Protein AF-A0A093YZ28-F1 (afdb_monomer_lite)

pLDDT: mean 95.49, std 4.13, range [79.31, 98.75]

Secondary structure (DSSP, 8-state):
--S-HHHHTTT-SEEEEE--TGGGT--HHHHHHHHHHHHHHHHHHHHHHHT-SSSS-EEEEEEE---SSS--BTTB---HHHHHHHIIIIIHHHHHTT--EEES-SB--TTPPPEE-TTS-EE--TT--SB-TTS-BSS----

Radius of gyration: 15.88 Å; chains: 1; bounding box: 38×33×41 Å

Sequence (143 aa):
DGTADALITGGVDILLTNGFSYWQGQTDSNATASFFDDIMQAFGHIQQVSGKVEGGIELWVGETGWPTDGSKYQAAVPSLEGAKNYWKKAICGITAWGVNVFYFEAFDEPWKPKSEGQDGSIADETHWGSFNADRTPKFAMEC

Structure (mmCIF, N/CA/C/O backbone):
data_AF-A0A093YZ28-F1
#
_entry.id   AF-A0A093YZ28-F1
#
loop_
_atom_site.group_PDB
_atom_site.id
_atom_site.type_symbol
_atom_site.label_atom_id
_atom_site.label_alt_id
_atom_site.label_comp_id
_atom_site.label_asym_id
_atom_site.label_entity_id
_atom_site.label_seq_id
_atom_site.pdbx_PDB_ins_code
_atom_site.Cartn_x
_atom_site.Cartn_y
_atom_site.Cartn_z
_atom_site.occupancy
_atom_site.B_iso_or_equiv
_atom_site.auth_seq_id
_atom_site.auth_comp_id
_atom_site.auth_asym_id
_atom_site.auth_atom_id
_atom_site.pdbx_PDB_model_num
ATOM 1 N N . ASP A 1 1 ? -14.974 15.293 3.259 1.00 81.94 1 ASP A N 1
ATOM 2 C CA . ASP A 1 1 ? -13.845 15.918 3.987 1.00 81.94 1 ASP A CA 1
ATOM 3 C C . ASP A 1 1 ? -12.649 14.975 4.126 1.00 81.94 1 ASP A C 1
ATOM 5 O O . ASP A 1 1 ? -11.560 15.465 4.371 1.00 81.94 1 ASP A O 1
ATOM 9 N N . GLY A 1 2 ? -12.822 13.665 3.907 1.00 83.12 2 GLY A N 1
ATOM 10 C CA . GLY A 1 2 ? -11.730 12.685 3.924 1.00 83.12 2 GLY A CA 1
ATOM 11 C C . GLY A 1 2 ? -11.522 12.022 5.286 1.00 83.12 2 GLY A C 1
ATOM 12 O O . GLY A 1 2 ? -10.654 11.169 5.402 1.00 83.12 2 GLY A O 1
ATOM 13 N N . THR A 1 3 ? -12.329 12.367 6.295 1.00 90.75 3 THR A N 1
ATOM 14 C CA . THR A 1 3 ? -12.197 11.849 7.670 1.00 90.75 3 THR A CA 1
ATOM 15 C C . THR A 1 3 ? -12.883 10.497 7.878 1.00 90.75 3 THR A C 1
ATOM 17 O O . THR A 1 3 ? -12.579 9.788 8.829 1.00 90.75 3 THR A O 1
ATOM 20 N N . ALA A 1 4 ? -13.810 10.134 6.984 1.00 94.44 4 ALA A N 1
ATOM 21 C CA . ALA A 1 4 ? -14.666 8.948 7.075 1.00 94.44 4 ALA A CA 1
ATOM 22 C C . ALA A 1 4 ? -15.620 8.907 8.294 1.00 94.44 4 ALA A C 1
ATOM 24 O O . ALA A 1 4 ? -16.278 7.890 8.510 1.00 94.44 4 ALA A O 1
ATOM 25 N N . ASP A 1 5 ? -15.797 10.011 9.032 1.00 96.12 5 ASP A N 1
ATOM 26 C CA . ASP A 1 5 ? -16.609 10.071 10.266 1.00 96.12 5 ASP A CA 1
ATOM 27 C C . ASP A 1 5 ? -18.054 9.597 10.075 1.00 96.12 5 ASP A C 1
ATOM 29 O O . ASP A 1 5 ? -18.619 8.900 10.923 1.00 96.12 5 ASP A O 1
ATOM 33 N N . ALA A 1 6 ? -18.655 9.934 8.933 1.00 94.94 6 ALA A N 1
ATOM 34 C CA . ALA A 1 6 ? -20.008 9.502 8.595 1.00 94.94 6 ALA A CA 1
ATOM 35 C C . ALA A 1 6 ? -20.121 7.974 8.437 1.00 94.94 6 ALA A C 1
ATOM 37 O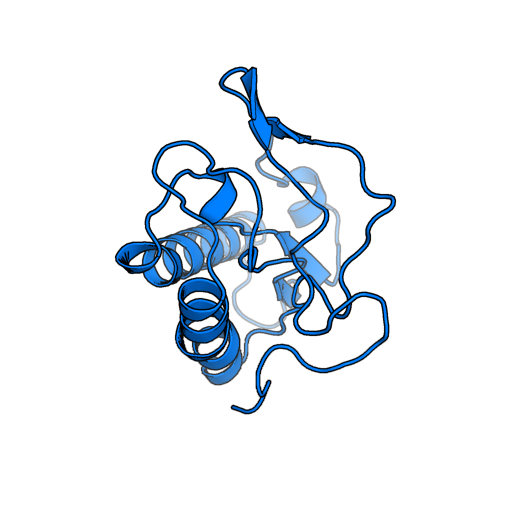 O . ALA A 1 6 ? -21.164 7.406 8.750 1.00 94.94 6 ALA A O 1
ATOM 38 N N . LEU A 1 7 ? -19.058 7.299 7.982 1.00 93.81 7 LEU A N 1
ATOM 39 C CA . LEU A 1 7 ? -19.014 5.837 7.893 1.00 93.81 7 LEU A CA 1
ATOM 40 C C . LEU A 1 7 ? -18.774 5.221 9.273 1.00 93.81 7 LEU A C 1
ATOM 42 O O . LEU A 1 7 ? -19.473 4.285 9.652 1.00 93.81 7 LEU A O 1
ATOM 46 N N . ILE A 1 8 ? -17.848 5.793 10.051 1.00 95.12 8 ILE A N 1
ATOM 47 C CA . ILE A 1 8 ? -17.511 5.335 11.408 1.00 95.12 8 ILE A CA 1
ATOM 48 C C . ILE A 1 8 ? -18.749 5.365 12.319 1.00 95.12 8 ILE A C 1
ATOM 50 O O . ILE A 1 8 ? -19.020 4.418 13.053 1.00 95.12 8 ILE A O 1
ATOM 54 N N . THR A 1 9 ? -19.544 6.432 12.241 1.00 94.19 9 THR A N 1
ATOM 55 C CA . THR A 1 9 ? -20.787 6.583 13.021 1.00 94.19 9 THR A CA 1
ATOM 56 C C . THR A 1 9 ? -22.000 5.903 12.378 1.00 94.19 9 THR A C 1
ATOM 58 O O . THR A 1 9 ? -23.044 5.771 13.017 1.00 94.19 9 THR A O 1
ATOM 61 N N . GLY A 1 10 ? -21.864 5.437 11.133 1.00 93.06 10 GLY A N 1
ATOM 62 C CA . GLY A 1 10 ? -22.929 4.833 10.332 1.00 93.06 10 GLY A CA 1
ATOM 63 C C . GLY A 1 10 ? -23.208 3.356 10.623 1.00 93.06 10 GLY A C 1
ATOM 64 O O . GLY A 1 10 ? -24.138 2.803 10.041 1.00 93.06 10 GLY A O 1
ATOM 65 N N . GLY A 1 11 ? -22.442 2.720 11.518 1.00 89.06 11 GLY A N 1
ATOM 66 C CA . GLY A 1 11 ? -22.668 1.330 11.937 1.00 89.06 11 GLY A CA 1
ATOM 67 C C . GLY A 1 11 ? -22.051 0.275 11.016 1.00 89.06 11 GLY A C 1
ATOM 68 O O . GLY A 1 11 ? -22.635 -0.790 10.848 1.00 89.06 11 GLY A O 1
ATOM 69 N N . VAL A 1 12 ? -20.902 0.571 10.404 1.00 94.50 12 VAL A N 1
ATOM 70 C CA . VAL A 1 12 ? -20.117 -0.414 9.642 1.00 94.50 12 VAL A CA 1
ATOM 71 C C . VAL A 1 12 ? -19.438 -1.428 10.569 1.00 94.50 12 VAL A C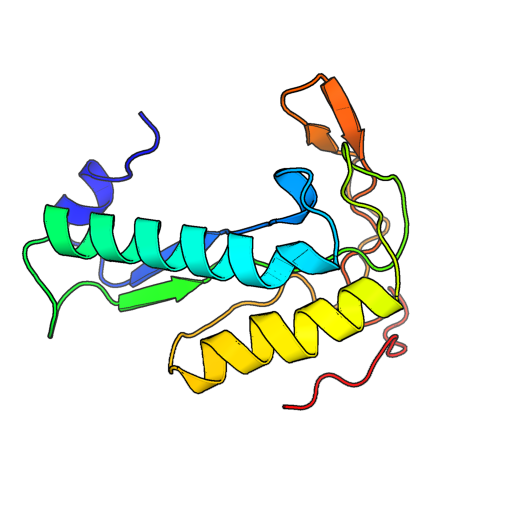 1
ATOM 73 O O . VAL A 1 12 ? -19.031 -1.078 11.674 1.00 94.50 12 VAL A O 1
ATOM 76 N N . ASP A 1 13 ? -19.281 -2.668 10.103 1.00 94.19 13 ASP A N 1
ATOM 77 C CA . ASP A 1 13 ? -18.602 -3.729 10.864 1.00 94.19 13 ASP A CA 1
ATOM 78 C C . ASP A 1 13 ? -17.083 -3.737 10.638 1.00 94.19 13 ASP A C 1
ATOM 80 O O . ASP A 1 13 ? -16.316 -3.999 11.562 1.00 94.19 13 ASP A O 1
ATOM 84 N N . ILE A 1 14 ? -16.645 -3.418 9.414 1.00 95.38 14 ILE A N 1
ATOM 85 C CA . ILE A 1 14 ? -15.238 -3.424 8.994 1.00 95.38 14 ILE A CA 1
ATOM 86 C C . ILE A 1 14 ? -14.928 -2.114 8.267 1.00 95.38 14 ILE A C 1
ATOM 88 O O . ILE A 1 14 ? -15.694 -1.679 7.403 1.00 95.38 14 ILE A O 1
ATOM 92 N N . LEU A 1 15 ? -13.781 -1.512 8.580 1.00 95.88 15 LEU A N 1
ATOM 93 C CA . LEU A 1 15 ? -13.193 -0.410 7.823 1.00 95.88 15 LEU A CA 1
ATOM 94 C C . LEU A 1 15 ? -11.844 -0.830 7.243 1.00 95.88 15 LEU A C 1
ATOM 96 O O . LEU A 1 15 ? -10.961 -1.313 7.952 1.00 95.88 15 LEU A O 1
ATOM 100 N N . LEU A 1 16 ? -11.708 -0.613 5.936 1.00 96.94 16 LEU A N 1
ATOM 101 C CA . LEU A 1 16 ? -10.501 -0.890 5.169 1.00 96.94 16 LEU A CA 1
ATOM 102 C C . LEU A 1 16 ? -9.778 0.427 4.890 1.00 96.94 16 LEU A C 1
ATOM 104 O O . LEU A 1 16 ? -10.348 1.323 4.265 1.00 96.94 16 LEU A O 1
ATOM 108 N N . THR A 1 17 ? -8.537 0.552 5.353 1.00 96.50 17 THR A N 1
ATOM 109 C CA . THR A 1 17 ? -7.709 1.741 5.121 1.00 96.50 17 THR A CA 1
ATOM 110 C C . THR A 1 17 ? -6.614 1.436 4.107 1.00 96.50 17 THR A C 1
ATOM 112 O O . THR A 1 17 ? -5.835 0.498 4.273 1.00 96.50 17 THR A O 1
ATOM 115 N N . ASN A 1 18 ? -6.545 2.225 3.038 1.00 97.62 18 ASN A N 1
ATOM 116 C CA . ASN A 1 18 ? -5.494 2.080 2.034 1.00 97.62 18 ASN A CA 1
ATOM 117 C C . ASN A 1 18 ? -4.327 2.998 2.407 1.00 97.62 18 ASN A C 1
ATOM 119 O O . ASN A 1 18 ? -4.535 4.170 2.721 1.00 97.62 18 ASN A O 1
ATOM 123 N N . GLY A 1 19 ? -3.104 2.472 2.371 1.00 97.12 19 GLY A N 1
ATOM 124 C CA . GLY A 1 19 ? -1.899 3.194 2.775 1.00 97.12 19 GLY A CA 1
ATOM 125 C C . GLY A 1 19 ? -0.740 2.911 1.831 1.00 97.12 19 GLY A C 1
ATOM 126 O O . GLY A 1 19 ? -0.207 1.804 1.812 1.00 97.12 19 GLY A O 1
ATOM 127 N N . PHE A 1 20 ? -0.319 3.918 1.066 1.00 97.56 20 PHE A N 1
ATOM 128 C CA . PHE A 1 20 ? 0.733 3.783 0.057 1.00 97.56 20 PHE A CA 1
ATOM 129 C C . PHE A 1 20 ? 1.819 4.842 0.228 1.00 97.56 20 PHE A C 1
ATOM 131 O O . PHE A 1 20 ? 1.706 5.958 -0.279 1.00 97.56 20 PHE A O 1
ATOM 138 N N . SER A 1 21 ? 2.926 4.469 0.867 1.00 98.25 21 SER A N 1
ATOM 139 C CA . SER A 1 21 ? 4.069 5.373 1.048 1.00 98.25 21 SER A CA 1
ATOM 140 C C . SER A 1 21 ? 4.709 5.806 -0.277 1.00 98.25 21 SER A C 1
ATOM 142 O O . SER A 1 21 ? 5.251 6.907 -0.361 1.00 98.25 21 SER A O 1
ATOM 144 N N . TYR A 1 22 ? 4.596 4.988 -1.334 1.00 97.44 22 TYR A N 1
ATOM 145 C CA . TYR A 1 22 ? 5.018 5.360 -2.689 1.00 97.44 22 TYR A CA 1
ATOM 146 C C . TYR A 1 22 ? 4.296 6.627 -3.177 1.00 97.44 22 TYR A C 1
ATOM 148 O O . TYR A 1 22 ? 4.948 7.584 -3.586 1.00 97.44 22 TYR A O 1
ATOM 156 N N . TRP A 1 23 ? 2.966 6.686 -3.035 1.00 96.00 23 TRP A N 1
ATOM 157 C CA . TRP A 1 23 ? 2.146 7.838 -3.442 1.00 96.00 23 TRP A CA 1
ATOM 158 C C . TRP A 1 23 ? 2.271 9.054 -2.520 1.00 96.00 23 TRP A C 1
ATOM 160 O O . TRP A 1 23 ? 1.749 10.125 -2.818 1.00 96.00 23 TRP A O 1
ATOM 170 N N . GLN A 1 24 ? 3.006 8.910 -1.421 1.00 95.88 24 GLN A N 1
ATOM 171 C CA . GLN A 1 24 ? 3.406 10.008 -0.545 1.00 95.88 24 GLN A CA 1
ATOM 172 C C . GLN A 1 24 ? 4.851 10.457 -0.796 1.00 95.88 24 GLN A C 1
ATOM 174 O O . GLN A 1 24 ? 5.406 11.226 -0.014 1.00 95.88 24 GLN A O 1
ATOM 179 N N . GLY A 1 25 ? 5.489 9.946 -1.856 1.00 96.31 25 GLY A N 1
ATOM 180 C CA . GLY A 1 25 ? 6.843 10.330 -2.241 1.00 96.31 25 GLY A CA 1
ATOM 181 C C . GLY A 1 25 ? 7.925 9.864 -1.269 1.00 96.31 25 GLY A C 1
ATOM 182 O O . GLY A 1 25 ? 9.032 10.399 -1.303 1.00 96.31 25 GLY A O 1
ATOM 183 N N . GLN A 1 26 ? 7.629 8.894 -0.401 1.00 98.19 26 GLN A N 1
ATOM 184 C CA . GLN A 1 26 ? 8.582 8.402 0.589 1.00 98.19 26 GLN A CA 1
ATOM 185 C C . GLN A 1 26 ? 9.691 7.596 -0.075 1.00 98.19 26 GLN A C 1
ATOM 187 O O . GLN A 1 26 ? 9.467 6.916 -1.068 1.00 98.19 26 GLN A O 1
ATOM 192 N N . THR A 1 27 ? 10.898 7.629 0.481 1.00 98.19 27 THR A N 1
ATOM 193 C CA . THR A 1 27 ? 11.976 6.734 0.041 1.00 98.19 27 THR A CA 1
ATOM 194 C C . THR A 1 27 ? 11.731 5.314 0.555 1.00 98.19 27 THR A C 1
ATOM 196 O O . THR A 1 27 ? 11.080 5.141 1.585 1.00 98.19 27 THR A O 1
ATOM 199 N N . ASP A 1 28 ? 12.317 4.294 -0.085 1.00 94.50 28 ASP A N 1
ATOM 200 C CA . ASP A 1 28 ? 12.238 2.895 0.392 1.00 94.50 28 ASP A CA 1
ATOM 201 C C . ASP A 1 28 ? 12.642 2.766 1.874 1.00 94.50 28 ASP A C 1
ATOM 203 O O . ASP A 1 28 ? 11.980 2.110 2.676 1.00 94.50 28 ASP A O 1
ATOM 207 N N . SER A 1 29 ? 13.682 3.499 2.285 1.00 97.00 29 SER A N 1
ATOM 208 C CA . SER A 1 29 ? 14.155 3.507 3.672 1.00 97.00 29 SER A CA 1
ATOM 209 C C . SER A 1 29 ? 13.137 4.047 4.682 1.00 97.00 29 SER A C 1
ATOM 211 O O . SER A 1 29 ? 13.221 3.685 5.853 1.00 97.00 29 SER A O 1
ATOM 213 N N . ASN A 1 30 ? 12.213 4.920 4.260 1.00 98.50 30 ASN A N 1
ATOM 214 C CA . ASN A 1 30 ? 11.182 5.507 5.122 1.00 98.50 30 ASN A CA 1
ATOM 215 C C . ASN A 1 30 ? 9.785 4.907 4.894 1.00 98.50 30 ASN A C 1
ATOM 217 O O . ASN A 1 30 ? 8.875 5.156 5.681 1.00 98.50 30 ASN A O 1
ATOM 221 N N . ALA A 1 31 ? 9.606 4.102 3.845 1.00 98.44 31 ALA A N 1
ATOM 222 C CA . ALA A 1 31 ? 8.308 3.596 3.419 1.00 98.44 31 ALA A CA 1
ATOM 223 C C . ALA A 1 31 ? 7.596 2.796 4.520 1.00 98.44 31 ALA A C 1
ATOM 225 O O . ALA A 1 31 ? 6.422 3.018 4.787 1.00 98.44 31 ALA A O 1
ATOM 226 N N . THR A 1 32 ? 8.306 1.916 5.230 1.00 98.44 32 THR A N 1
ATOM 227 C CA . THR A 1 32 ? 7.711 1.172 6.354 1.00 98.44 32 THR A CA 1
ATOM 228 C C . THR A 1 32 ? 7.274 2.088 7.496 1.00 98.44 32 THR A C 1
ATOM 230 O O . THR A 1 32 ? 6.195 1.899 8.048 1.00 98.44 32 THR A O 1
ATOM 233 N N . ALA A 1 33 ? 8.100 3.075 7.854 1.00 98.50 33 ALA A N 1
ATOM 234 C CA . ALA A 1 33 ? 7.808 3.969 8.969 1.00 98.50 33 ALA A CA 1
ATOM 235 C C . ALA A 1 33 ? 6.597 4.862 8.670 1.00 98.50 33 ALA A C 1
ATOM 237 O O . ALA A 1 33 ? 5.701 4.940 9.503 1.00 98.50 33 ALA A O 1
ATOM 238 N N . SER A 1 34 ? 6.542 5.464 7.475 1.00 98.62 34 SER A N 1
ATOM 239 C CA . SER A 1 34 ? 5.378 6.246 7.030 1.00 98.62 34 SER A CA 1
ATOM 240 C C . SER A 1 34 ? 4.119 5.387 6.994 1.00 98.62 34 SER A C 1
ATOM 242 O O . SER A 1 34 ? 3.118 5.776 7.576 1.00 98.62 34 SER A O 1
ATOM 244 N N . PHE A 1 35 ? 4.177 4.190 6.401 1.00 98.75 35 PHE A N 1
ATOM 245 C CA . PHE A 1 35 ? 3.015 3.307 6.348 1.00 98.75 35 PHE A CA 1
ATOM 246 C C . PHE A 1 35 ? 2.462 2.977 7.740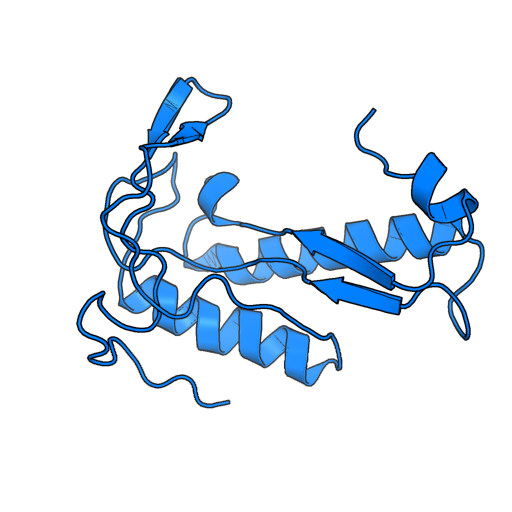 1.00 98.75 35 PHE A C 1
ATOM 248 O O . PHE A 1 35 ? 1.256 3.062 7.957 1.00 98.75 35 PHE A O 1
ATOM 255 N N . PHE A 1 36 ? 3.323 2.625 8.699 1.00 98.69 36 PHE A N 1
ATOM 256 C CA . PHE A 1 36 ? 2.866 2.355 10.062 1.00 98.69 36 PHE A CA 1
ATOM 257 C C . PHE A 1 36 ? 2.288 3.601 10.728 1.00 98.69 36 PHE A C 1
ATOM 259 O O . PHE A 1 36 ? 1.243 3.502 11.363 1.00 98.69 36 PHE A O 1
ATOM 266 N N . ASP A 1 37 ? 2.927 4.759 10.571 1.00 98.56 37 ASP A N 1
ATOM 267 C CA . ASP A 1 37 ? 2.429 6.019 11.124 1.00 98.56 37 ASP A CA 1
ATOM 268 C C . ASP A 1 37 ? 1.036 6.369 10.573 1.00 98.56 37 ASP A C 1
ATOM 270 O O . ASP A 1 37 ? 0.128 6.678 11.344 1.00 98.56 37 ASP A O 1
ATOM 274 N N . ASP A 1 38 ? 0.823 6.231 9.263 1.00 98.06 38 ASP A N 1
ATOM 275 C CA . ASP A 1 38 ? -0.461 6.511 8.613 1.00 98.06 38 ASP A CA 1
ATOM 276 C C . ASP A 1 38 ? -1.569 5.567 9.088 1.00 98.06 38 ASP A C 1
ATOM 278 O O . ASP A 1 38 ? -2.662 6.007 9.450 1.00 98.06 38 ASP A O 1
ATOM 282 N N . ILE A 1 39 ? -1.294 4.257 9.119 1.00 98.06 39 ILE A N 1
ATOM 283 C CA . ILE A 1 39 ? -2.278 3.259 9.551 1.00 98.06 39 ILE A CA 1
ATOM 284 C C . ILE A 1 39 ? -2.626 3.447 11.027 1.00 98.06 39 ILE A C 1
ATOM 286 O O . ILE A 1 39 ? -3.803 3.402 11.386 1.00 98.06 39 ILE A O 1
ATOM 290 N N . MET A 1 40 ? -1.638 3.718 11.882 1.00 96.75 40 MET A N 1
ATOM 291 C CA . MET A 1 40 ? -1.884 3.946 13.305 1.00 96.75 40 MET A CA 1
ATOM 292 C C . MET A 1 40 ? -2.651 5.249 13.554 1.00 96.75 40 MET A C 1
ATOM 294 O O . MET A 1 40 ? -3.537 5.267 14.409 1.00 96.75 40 MET A O 1
ATOM 298 N N . GLN A 1 41 ? -2.384 6.314 12.792 1.00 97.50 41 GLN A N 1
ATOM 299 C CA . GLN A 1 41 ? -3.179 7.546 12.849 1.00 97.50 41 GLN A CA 1
ATOM 300 C C . GLN A 1 41 ? -4.620 7.314 12.388 1.00 97.50 41 GLN A C 1
ATOM 302 O O . GLN A 1 41 ? -5.553 7.741 13.070 1.00 97.50 41 GLN A O 1
ATOM 307 N N . ALA A 1 42 ? -4.822 6.593 11.282 1.00 96.69 42 ALA A N 1
ATOM 308 C CA . ALA A 1 42 ? -6.155 6.259 10.789 1.00 96.69 42 ALA A CA 1
ATOM 309 C C . ALA A 1 42 ? -6.934 5.413 11.807 1.00 96.69 42 ALA A C 1
ATOM 311 O O . ALA A 1 42 ? -8.086 5.715 12.118 1.00 96.69 42 ALA A O 1
ATOM 312 N N . PHE A 1 43 ? -6.302 4.389 12.382 1.00 95.44 43 PHE A N 1
ATOM 313 C CA . PHE A 1 43 ? -6.935 3.537 13.387 1.00 95.44 43 PHE A CA 1
ATOM 314 C C . PHE A 1 43 ? -7.234 4.306 14.676 1.00 95.44 43 PHE A C 1
ATOM 316 O O . PHE A 1 43 ? -8.328 4.167 15.224 1.00 95.44 43 PHE A O 1
ATOM 323 N N . GLY A 1 44 ? -6.318 5.172 15.117 1.00 95.62 44 GLY A N 1
ATOM 324 C CA . GLY A 1 44 ? -6.532 6.058 16.259 1.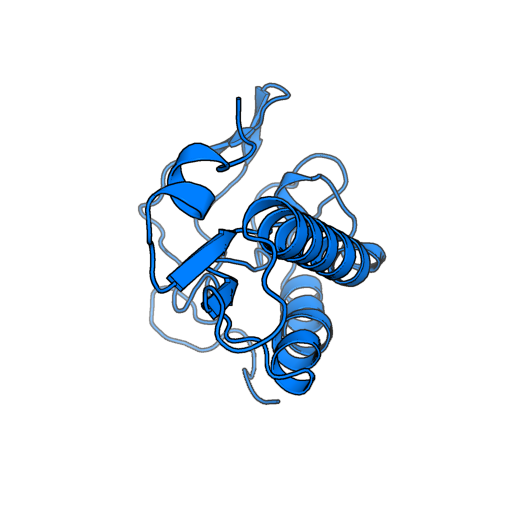00 95.62 44 GLY A CA 1
ATOM 325 C C . GLY A 1 44 ? -7.716 7.004 16.050 1.00 95.62 44 GLY A C 1
ATOM 326 O O . GLY A 1 44 ? -8.561 7.129 16.935 1.00 95.62 44 GLY A O 1
ATOM 327 N N . HIS A 1 45 ? -7.834 7.603 14.861 1.00 96.31 45 HIS A N 1
ATOM 328 C CA . HIS A 1 45 ? -8.979 8.443 14.494 1.00 96.31 45 HIS A CA 1
ATOM 329 C C . HIS A 1 45 ? -10.294 7.654 14.516 1.00 96.31 45 HIS A C 1
ATOM 331 O O . HIS A 1 45 ? -11.269 8.085 15.131 1.00 96.31 45 HIS A O 1
ATOM 337 N N . ILE A 1 46 ? -10.318 6.454 13.929 1.00 95.88 46 ILE A N 1
ATOM 338 C CA . ILE A 1 46 ? -11.515 5.600 13.913 1.00 95.88 46 ILE A CA 1
ATOM 339 C C . ILE A 1 46 ? -11.940 5.205 15.333 1.00 95.88 46 ILE A C 1
ATOM 341 O O . ILE A 1 46 ? -13.125 5.273 15.673 1.00 95.88 46 ILE A O 1
ATOM 345 N N . GLN A 1 47 ? -10.994 4.830 16.194 1.00 95.00 47 GLN A N 1
ATOM 346 C CA . GLN A 1 47 ? -11.270 4.514 17.598 1.00 95.00 47 GLN A CA 1
ATOM 347 C C . GLN A 1 47 ? -11.779 5.740 18.368 1.00 95.00 47 GLN A C 1
ATOM 349 O O . GLN A 1 47 ? -12.725 5.629 19.149 1.00 95.00 47 GLN A O 1
ATOM 354 N N . GLN A 1 48 ? -11.208 6.921 18.111 1.00 95.56 48 GLN A N 1
ATOM 355 C CA . GLN A 1 48 ? -11.637 8.176 18.726 1.00 95.56 48 GLN A CA 1
ATOM 356 C C . GLN A 1 48 ? -13.074 8.543 18.335 1.00 95.56 48 GLN A C 1
ATOM 358 O O . GLN A 1 48 ? -13.879 8.862 19.209 1.00 95.56 48 GLN A O 1
ATOM 363 N N . VAL A 1 49 ? -13.409 8.489 17.044 1.00 96.19 49 VAL A N 1
ATOM 364 C CA . VAL A 1 49 ? -14.742 8.855 16.539 1.00 96.19 49 VAL A CA 1
ATOM 365 C C . VAL A 1 49 ? -15.793 7.811 16.919 1.00 96.19 49 VAL A C 1
ATOM 367 O O . VAL A 1 49 ? -16.906 8.170 17.298 1.00 96.19 49 VAL A O 1
ATOM 370 N N . SER A 1 50 ? -15.453 6.519 16.868 1.00 94.81 50 SER A N 1
ATOM 371 C CA . SER A 1 50 ? -16.374 5.445 17.270 1.00 94.81 50 SER A CA 1
ATOM 372 C C . SER A 1 50 ? -16.581 5.358 18.786 1.00 94.81 50 SER A C 1
ATOM 374 O O . SER A 1 50 ? -17.577 4.788 19.236 1.00 94.81 50 SER A O 1
ATOM 376 N N . GLY A 1 51 ? -15.645 5.889 19.581 1.00 93.81 51 GLY A N 1
ATOM 377 C CA . GLY A 1 51 ? -15.643 5.778 21.039 1.00 93.81 51 GLY A CA 1
ATOM 378 C C . GLY A 1 51 ? -15.403 4.352 21.550 1.00 93.81 51 GLY A C 1
ATOM 379 O O . GLY A 1 51 ? -15.722 4.060 22.704 1.00 93.81 51 GLY A O 1
ATOM 380 N N . LYS A 1 52 ? -14.880 3.451 20.707 1.00 88.50 52 LYS A N 1
ATOM 381 C CA . LYS A 1 52 ? -14.658 2.035 21.028 1.00 88.50 52 LYS A CA 1
ATOM 382 C C . LYS A 1 52 ? -13.232 1.613 20.686 1.00 88.50 52 LYS A C 1
ATOM 384 O O . LYS A 1 52 ? -12.749 1.874 19.590 1.00 88.50 52 LYS A O 1
ATOM 389 N N . VAL A 1 53 ? -12.597 0.900 21.616 1.00 79.31 53 VAL A N 1
ATOM 390 C CA . VAL A 1 53 ? -11.274 0.273 21.422 1.00 79.31 53 VAL A CA 1
ATOM 391 C C . VAL A 1 53 ? -11.402 -1.249 21.292 1.00 79.31 53 VAL A C 1
ATOM 393 O O . VAL A 1 53 ? -10.747 -1.847 20.448 1.00 79.31 53 VAL A O 1
ATOM 396 N N . GLU A 1 54 ? -12.298 -1.871 22.066 1.00 81.56 54 GLU A N 1
ATOM 397 C CA . GLU A 1 54 ? -12.626 -3.301 21.991 1.00 81.56 54 GLU A CA 1
ATOM 398 C C . GLU A 1 54 ? -14.097 -3.502 21.604 1.00 81.56 54 GLU A C 1
ATOM 400 O O . GLU A 1 54 ? -14.960 -2.702 21.977 1.00 81.56 54 GLU A O 1
ATOM 405 N N . GLY A 1 55 ? -14.395 -4.561 20.839 1.00 82.88 55 GLY A N 1
ATOM 406 C CA . GLY A 1 55 ? -15.752 -4.828 20.330 1.00 82.88 55 GLY A CA 1
ATOM 407 C C . GLY A 1 55 ? -16.309 -3.706 19.437 1.00 82.88 55 GLY A C 1
ATOM 408 O O . GLY A 1 55 ? -17.527 -3.529 19.339 1.00 82.88 55 GLY A O 1
ATOM 409 N N . GLY A 1 56 ? -15.410 -2.891 18.875 1.00 88.19 56 GLY A N 1
ATOM 410 C CA . GLY A 1 56 ? -15.702 -1.830 17.919 1.00 88.19 56 GLY A CA 1
ATOM 411 C C . GLY A 1 56 ? -15.639 -2.317 16.475 1.00 88.19 56 GLY A C 1
ATOM 412 O O . GLY A 1 56 ? -15.771 -3.506 16.207 1.00 88.19 56 GLY A O 1
ATOM 413 N N . ILE A 1 57 ? -15.443 -1.367 15.562 1.00 94.88 57 ILE A N 1
ATOM 414 C CA . ILE A 1 57 ? -15.260 -1.633 14.133 1.00 94.88 57 ILE A CA 1
ATOM 415 C C . ILE A 1 57 ? -13.951 -2.403 13.937 1.00 94.88 57 ILE A C 1
ATOM 417 O O . ILE A 1 57 ? -12.928 -2.020 14.508 1.00 94.88 57 ILE A O 1
ATOM 421 N N . GLU A 1 58 ? -13.962 -3.459 13.128 1.00 95.19 58 GLU A N 1
ATOM 422 C CA . GLU A 1 58 ? -12.729 -4.137 12.739 1.00 95.19 58 GLU A CA 1
ATOM 423 C C . GLU A 1 58 ? -11.915 -3.269 11.776 1.00 95.19 58 GLU A C 1
ATOM 425 O O . GLU A 1 58 ? -12.441 -2.729 10.802 1.00 95.19 58 GLU A O 1
ATOM 430 N N . LEU A 1 59 ? -10.614 -3.146 12.042 1.00 95.81 59 LEU A N 1
ATOM 431 C CA . LEU A 1 59 ? -9.718 -2.248 11.317 1.00 95.81 59 LEU A CA 1
ATOM 432 C C . LEU A 1 59 ? -8.670 -3.044 10.556 1.00 95.81 59 LEU A C 1
ATOM 434 O O . LEU A 1 59 ? -7.853 -3.745 11.157 1.00 95.81 59 LEU A O 1
ATOM 438 N N . TRP A 1 60 ? -8.732 -2.988 9.231 1.00 97.94 60 TRP A N 1
ATOM 439 C CA . TRP A 1 60 ? -7.843 -3.741 8.352 1.00 97.94 60 TRP A CA 1
ATOM 440 C C . TRP A 1 60 ? -7.180 -2.785 7.360 1.00 97.94 60 TRP A C 1
ATOM 442 O O . TRP A 1 60 ? -7.731 -1.739 7.014 1.00 97.94 60 TRP A O 1
ATOM 452 N N . VAL A 1 61 ? -6.012 -3.168 6.854 1.00 98.62 61 VAL A N 1
ATOM 453 C CA . VAL A 1 61 ? -5.385 -2.472 5.729 1.00 98.62 61 VAL A CA 1
ATOM 454 C C . VAL A 1 61 ? -6.004 -3.001 4.438 1.00 98.62 61 VAL A C 1
ATOM 456 O O . VAL A 1 61 ? -5.860 -4.179 4.103 1.00 98.62 61 VAL A O 1
ATOM 459 N N . GLY A 1 62 ? -6.720 -2.125 3.738 1.00 98.25 62 GLY A N 1
ATOM 460 C CA . GLY A 1 62 ? -7.457 -2.441 2.517 1.00 98.25 62 GLY A CA 1
ATOM 461 C C . GLY A 1 62 ? -6.567 -2.622 1.301 1.00 98.25 62 GLY A C 1
ATOM 462 O O . GLY A 1 62 ? -6.816 -3.511 0.501 1.00 98.25 62 GLY A O 1
ATOM 463 N N . GLU A 1 63 ? -5.528 -1.803 1.176 1.00 98.50 63 GLU A N 1
ATOM 464 C CA . GLU A 1 63 ? -4.524 -1.920 0.124 1.00 98.50 63 GLU A CA 1
ATOM 465 C C . GLU A 1 63 ? -3.221 -1.274 0.585 1.00 98.50 63 GLU A C 1
ATOM 467 O O . GLU A 1 63 ? -3.210 -0.193 1.184 1.00 98.50 63 GLU A O 1
ATOM 472 N N . THR A 1 64 ? -2.110 -1.930 0.283 1.00 98.69 64 THR A N 1
ATOM 473 C CA . THR A 1 64 ? -0.774 -1.363 0.438 1.00 98.69 64 THR A CA 1
ATOM 474 C C . THR A 1 64 ? 0.232 -2.171 -0.375 1.00 98.69 64 THR A C 1
ATOM 476 O O . THR A 1 64 ? 0.033 -3.363 -0.618 1.00 98.69 64 THR A O 1
ATOM 479 N N . GLY A 1 65 ? 1.332 -1.551 -0.785 1.00 98.19 65 GLY A N 1
ATOM 480 C CA . GLY A 1 65 ? 2.363 -2.215 -1.568 1.00 98.19 65 GLY A CA 1
ATOM 481 C C . GLY A 1 65 ? 3.467 -1.268 -2.007 1.00 98.19 65 GLY A C 1
ATOM 482 O O . GLY A 1 65 ? 3.493 -0.090 -1.643 1.00 98.19 65 GLY A O 1
ATOM 483 N N . TRP A 1 66 ? 4.378 -1.802 -2.817 1.00 98.50 66 TRP A N 1
ATOM 484 C CA . TRP A 1 66 ? 5.464 -1.038 -3.414 1.00 98.50 66 TRP A CA 1
ATOM 485 C C . TRP A 1 66 ? 5.782 -1.563 -4.821 1.00 98.50 66 TRP A C 1
ATOM 487 O O . TRP A 1 66 ? 5.979 -2.773 -4.974 1.00 98.50 66 TRP A O 1
ATOM 497 N N . PRO A 1 67 ? 5.864 -0.690 -5.840 1.00 98.12 67 PRO A N 1
ATOM 498 C CA . PRO A 1 67 ? 6.116 -1.104 -7.212 1.00 98.12 67 PRO A CA 1
ATOM 499 C C . PRO A 1 67 ? 7.546 -1.623 -7.407 1.00 98.12 67 PRO A C 1
ATOM 501 O O . PRO A 1 67 ? 8.531 -1.074 -6.904 1.00 98.12 67 PRO A O 1
ATOM 504 N N . THR A 1 68 ? 7.657 -2.703 -8.175 1.00 98.25 68 THR A N 1
ATOM 505 C CA . THR A 1 68 ? 8.931 -3.382 -8.465 1.00 98.25 68 THR A CA 1
ATOM 506 C C . THR A 1 68 ? 9.733 -2.726 -9.590 1.00 98.25 68 THR A C 1
ATOM 508 O O . THR A 1 68 ? 10.945 -2.929 -9.658 1.00 98.25 68 THR A O 1
ATOM 511 N N . ASP A 1 69 ? 9.076 -1.946 -10.447 1.00 97.44 69 ASP A N 1
ATOM 512 C CA . ASP A 1 69 ? 9.659 -1.204 -11.570 1.00 97.44 69 ASP A CA 1
ATOM 513 C C . ASP A 1 69 ? 8.731 -0.030 -11.950 1.00 97.44 69 ASP A C 1
ATOM 515 O O . ASP A 1 69 ? 7.694 0.180 -11.315 1.00 97.44 69 ASP A O 1
ATOM 519 N N . GLY A 1 70 ? 9.099 0.739 -12.970 1.00 94.25 70 GLY A N 1
ATOM 520 C CA . GLY A 1 70 ? 8.299 1.817 -13.533 1.00 94.25 70 GLY A CA 1
ATOM 521 C C . GLY A 1 70 ? 8.848 3.204 -13.213 1.00 94.25 70 GLY A C 1
ATOM 522 O O . GLY A 1 70 ? 10.044 3.420 -13.007 1.00 94.25 70 GLY A O 1
ATOM 523 N N . SER A 1 71 ? 7.957 4.192 -1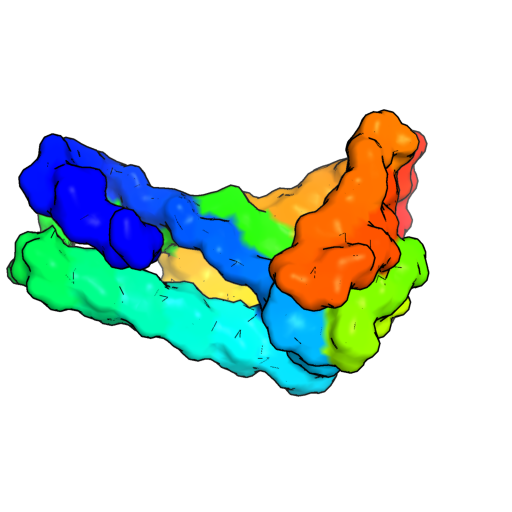3.206 1.00 94.00 71 SER A N 1
ATOM 524 C CA . SER A 1 71 ? 8.340 5.588 -12.968 1.00 94.00 71 SER A CA 1
ATOM 525 C C . SER A 1 71 ? 8.473 5.879 -11.475 1.00 94.00 71 SER A C 1
ATOM 527 O O . SER A 1 71 ? 7.753 5.317 -10.655 1.00 94.00 71 SER A O 1
ATOM 529 N N . LYS A 1 72 ? 9.375 6.788 -11.099 1.00 94.69 72 LYS A N 1
ATOM 530 C CA . LYS A 1 72 ? 9.408 7.322 -9.731 1.00 94.69 72 LYS A CA 1
ATOM 531 C C . LYS A 1 72 ? 8.248 8.293 -9.497 1.00 94.69 72 LYS A C 1
ATOM 533 O O . LYS A 1 72 ? 7.887 9.027 -10.416 1.00 94.69 72 LYS A O 1
ATOM 538 N N . TYR A 1 73 ? 7.763 8.370 -8.263 1.00 95.06 73 TYR A N 1
ATOM 539 C CA . TYR A 1 73 ? 6.864 9.426 -7.803 1.00 95.06 73 TYR A CA 1
ATOM 540 C C . TYR A 1 73 ? 7.592 10.260 -6.749 1.00 95.06 73 TYR A C 1
ATOM 542 O O . TYR A 1 73 ? 7.950 9.759 -5.687 1.00 95.06 73 TYR A O 1
ATOM 550 N N . GLN A 1 74 ? 7.882 11.526 -7.052 1.00 94.81 74 GLN A N 1
ATOM 551 C CA . GLN A 1 74 ? 8.706 12.387 -6.190 1.00 94.81 74 GLN A CA 1
ATOM 552 C C . GLN A 1 74 ? 10.049 11.716 -5.806 1.00 94.81 74 GLN A C 1
ATOM 554 O O . GLN A 1 74 ? 10.890 11.489 -6.686 1.00 94.81 74 GLN A O 1
ATOM 559 N N . ALA A 1 75 ? 10.275 11.413 -4.519 1.00 96.31 75 ALA A N 1
ATOM 560 C CA . ALA A 1 75 ? 11.458 10.692 -4.035 1.00 96.31 75 ALA A CA 1
ATOM 561 C C . ALA A 1 75 ? 11.253 9.166 -3.907 1.00 96.31 75 ALA A C 1
ATOM 563 O O . ALA A 1 75 ? 12.221 8.448 -3.645 1.00 96.31 75 ALA A O 1
ATOM 564 N N . ALA A 1 76 ? 10.040 8.660 -4.150 1.00 97.06 76 ALA A N 1
ATOM 565 C CA . ALA A 1 76 ? 9.739 7.234 -4.182 1.00 97.06 76 ALA A CA 1
ATOM 566 C C . ALA A 1 76 ? 10.208 6.618 -5.502 1.00 97.06 76 ALA A C 1
ATOM 568 O O . ALA A 1 76 ? 9.656 6.886 -6.570 1.00 97.06 76 ALA A O 1
ATOM 569 N N . VAL A 1 77 ? 11.248 5.788 -5.432 1.00 97.56 77 VAL A N 1
ATOM 570 C CA . VAL A 1 77 ? 11.818 5.099 -6.594 1.00 97.56 77 VAL A CA 1
ATOM 571 C C . VAL A 1 77 ? 11.390 3.626 -6.566 1.00 97.56 77 VAL A C 1
ATOM 573 O O . VAL A 1 77 ? 11.730 2.929 -5.604 1.00 97.56 77 VAL A O 1
ATOM 576 N N . PRO A 1 78 ? 10.661 3.132 -7.586 1.00 97.38 78 PRO A N 1
ATOM 577 C CA . PRO A 1 78 ? 10.294 1.723 -7.670 1.00 97.38 78 PRO A CA 1
ATOM 578 C C . PRO A 1 78 ? 11.542 0.856 -7.837 1.00 97.38 78 PRO A C 1
ATOM 580 O O . PRO A 1 78 ? 12.496 1.240 -8.515 1.00 97.38 78 PRO A O 1
ATOM 583 N N . SER A 1 79 ? 11.548 -0.314 -7.205 1.00 98.31 79 SER A N 1
ATOM 584 C CA . SER A 1 79 ? 12.591 -1.318 -7.418 1.00 98.31 79 SER A CA 1
ATOM 585 C C . SER A 1 79 ? 12.183 -2.665 -6.833 1.00 98.31 79 SER A C 1
ATOM 587 O O . SER A 1 79 ? 11.452 -2.740 -5.844 1.00 98.31 79 SER A O 1
ATOM 589 N N . LEU A 1 80 ? 12.722 -3.747 -7.399 1.00 98.50 80 LEU A N 1
ATOM 590 C CA . LEU A 1 80 ? 12.520 -5.095 -6.869 1.00 98.50 80 LEU A CA 1
ATOM 591 C C . LEU A 1 80 ? 13.038 -5.234 -5.428 1.00 98.50 80 LEU A C 1
ATOM 593 O O . LEU A 1 80 ? 12.443 -5.949 -4.625 1.00 98.50 80 LEU A O 1
ATOM 597 N N . GLU A 1 81 ? 14.151 -4.575 -5.095 1.00 98.31 81 GLU A N 1
ATOM 598 C CA . GLU A 1 81 ? 14.694 -4.577 -3.734 1.00 98.31 81 GLU A CA 1
ATOM 599 C C . GLU A 1 81 ? 13.783 -3.817 -2.765 1.00 98.31 81 GLU A C 1
ATOM 601 O O . GLU A 1 81 ? 13.478 -4.343 -1.695 1.00 98.31 81 GLU A O 1
ATOM 606 N N . GLY A 1 82 ? 13.266 -2.654 -3.170 1.00 98.19 82 GLY A N 1
ATOM 607 C CA . GLY A 1 82 ? 12.307 -1.893 -2.370 1.00 98.19 82 GLY A CA 1
ATOM 608 C C . GLY A 1 82 ? 11.011 -2.661 -2.123 1.00 98.19 82 GLY A C 1
ATOM 609 O O . GLY A 1 82 ? 10.556 -2.763 -0.990 1.00 98.19 82 GLY A O 1
ATOM 610 N N . ALA A 1 83 ? 10.470 -3.339 -3.138 1.00 98.50 83 ALA A N 1
ATOM 611 C CA . ALA A 1 83 ? 9.290 -4.187 -2.964 1.00 98.50 83 ALA A CA 1
ATOM 612 C C . ALA A 1 83 ? 9.530 -5.360 -1.995 1.00 98.50 83 ALA A C 1
ATOM 614 O O . ALA A 1 83 ? 8.689 -5.643 -1.140 1.00 98.50 83 ALA A O 1
ATOM 615 N N . LYS A 1 84 ? 10.705 -6.005 -2.060 1.00 98.38 84 LYS A N 1
ATOM 616 C CA . LYS A 1 84 ? 11.111 -7.046 -1.097 1.00 98.38 84 LYS A CA 1
ATOM 617 C C . LYS A 1 84 ? 11.237 -6.493 0.323 1.00 98.38 84 LYS A C 1
ATOM 619 O O . LYS A 1 84 ? 10.779 -7.134 1.271 1.00 98.38 84 LYS A O 1
ATOM 624 N N . ASN A 1 85 ? 11.851 -5.319 0.470 1.00 98.19 85 ASN A N 1
ATOM 625 C CA . ASN A 1 85 ? 11.994 -4.635 1.753 1.00 98.19 85 ASN A CA 1
ATOM 626 C C . ASN A 1 85 ? 10.628 -4.272 2.333 1.00 98.19 85 ASN A C 1
ATOM 628 O O . ASN A 1 85 ? 10.373 -4.560 3.502 1.00 98.19 85 ASN A O 1
ATOM 632 N N . TYR A 1 86 ? 9.742 -3.709 1.514 1.00 98.62 86 TYR A N 1
ATOM 633 C CA . TYR A 1 86 ? 8.387 -3.350 1.904 1.00 98.62 86 TYR A CA 1
ATOM 634 C C . TYR A 1 86 ? 7.587 -4.581 2.332 1.00 98.62 86 TYR A C 1
ATOM 636 O O . TYR A 1 86 ? 7.006 -4.585 3.413 1.00 98.62 86 TYR A O 1
ATOM 644 N N . TRP A 1 87 ? 7.641 -5.676 1.566 1.00 98.62 87 TRP A N 1
ATOM 645 C CA . TRP A 1 87 ? 7.025 -6.945 1.958 1.00 98.62 87 TRP A CA 1
ATOM 646 C C . TRP A 1 87 ? 7.511 -7.414 3.337 1.00 98.62 87 TRP A C 1
ATOM 648 O O . TRP A 1 87 ? 6.721 -7.611 4.260 1.00 98.62 87 TRP A O 1
ATOM 658 N N . LYS A 1 88 ? 8.830 -7.549 3.510 1.00 98.31 88 LYS A N 1
ATOM 659 C CA . LYS A 1 88 ? 9.409 -8.105 4.740 1.00 98.31 88 LYS A CA 1
ATOM 660 C C . LYS A 1 88 ? 9.249 -7.201 5.959 1.00 98.31 88 LYS A C 1
ATOM 662 O O . LYS A 1 88 ? 9.118 -7.716 7.064 1.00 98.31 88 LYS A O 1
ATOM 667 N N . LYS A 1 89 ? 9.306 -5.880 5.793 1.00 98.38 89 LYS A N 1
ATOM 668 C CA . LYS A 1 89 ? 9.293 -4.936 6.920 1.00 98.38 89 LYS A CA 1
ATOM 669 C C . LYS A 1 89 ? 7.909 -4.364 7.186 1.00 98.38 89 LYS A C 1
ATOM 671 O O . LYS A 1 89 ? 7.513 -4.305 8.342 1.00 98.38 89 LYS A O 1
ATOM 676 N N . ALA A 1 90 ? 7.180 -3.963 6.146 1.00 98.38 90 ALA A N 1
ATOM 677 C CA . ALA A 1 90 ? 5.848 -3.386 6.285 1.00 98.38 90 ALA A CA 1
ATOM 678 C C . ALA A 1 90 ? 4.780 -4.479 6.394 1.00 98.38 90 ALA A C 1
ATOM 680 O O . ALA A 1 90 ? 4.133 -4.582 7.432 1.00 98.38 90 ALA A O 1
ATOM 681 N N . ILE A 1 91 ? 4.640 -5.340 5.380 1.00 98.50 91 ILE A N 1
ATOM 682 C CA . ILE A 1 91 ? 3.552 -6.334 5.336 1.00 98.50 91 ILE A CA 1
ATOM 683 C C . ILE A 1 91 ? 3.707 -7.372 6.450 1.00 98.50 91 ILE A C 1
ATOM 685 O O . ILE A 1 91 ? 2.805 -7.536 7.272 1.00 98.50 91 ILE A O 1
ATOM 689 N N . CYS A 1 92 ? 4.865 -8.033 6.546 1.00 98.44 92 CYS A N 1
ATOM 690 C CA . CYS A 1 92 ? 5.102 -8.989 7.632 1.00 98.44 92 CYS A CA 1
ATOM 691 C C . CYS A 1 92 ? 5.118 -8.311 9.013 1.00 98.44 92 CYS A C 1
ATOM 693 O O . CYS A 1 92 ? 4.713 -8.916 10.000 1.00 98.44 92 CYS A O 1
ATOM 695 N N . GLY A 1 93 ? 5.559 -7.050 9.098 1.00 98.25 93 GLY A N 1
ATOM 696 C CA . GLY A 1 93 ? 5.601 -6.313 10.361 1.00 98.25 93 GLY A CA 1
ATOM 697 C C . GLY A 1 93 ? 4.209 -6.009 10.918 1.00 98.25 93 GLY A C 1
ATOM 698 O O . GLY A 1 93 ? 3.928 -6.345 12.065 1.00 98.25 93 GLY A O 1
ATOM 699 N N . ILE A 1 94 ? 3.319 -5.433 10.105 1.00 98.12 94 ILE A N 1
ATOM 700 C CA . ILE A 1 94 ? 1.966 -5.085 10.561 1.00 98.12 94 ILE A CA 1
ATOM 701 C C . ILE A 1 94 ? 1.104 -6.337 10.804 1.00 98.12 94 ILE A C 1
ATOM 703 O O . ILE A 1 94 ? 0.321 -6.381 11.752 1.00 98.12 94 ILE A O 1
ATOM 707 N N . THR A 1 95 ? 1.292 -7.395 10.007 1.00 98.12 95 THR A N 1
ATOM 708 C CA . THR A 1 95 ? 0.588 -8.674 10.214 1.00 98.12 95 THR A CA 1
ATOM 709 C C . THR A 1 95 ? 1.062 -9.390 11.479 1.00 98.12 95 THR A C 1
ATOM 711 O O . THR A 1 95 ? 0.243 -9.978 12.183 1.00 98.12 95 THR A O 1
ATOM 714 N N . ALA A 1 96 ? 2.343 -9.272 11.853 1.00 98.12 96 ALA A N 1
ATOM 715 C CA . ALA A 1 96 ? 2.845 -9.758 13.141 1.00 98.12 96 ALA A CA 1
ATOM 716 C C . ALA A 1 96 ? 2.240 -9.015 14.350 1.00 98.12 96 ALA A C 1
ATOM 718 O O . ALA A 1 96 ? 2.225 -9.559 15.454 1.00 98.12 96 ALA A O 1
ATOM 719 N N . TRP A 1 97 ? 1.708 -7.803 14.156 1.00 96.31 97 TRP A N 1
ATOM 720 C CA . TRP A 1 97 ? 0.912 -7.080 15.158 1.00 96.31 97 TRP A CA 1
ATOM 721 C C . TRP A 1 97 ? -0.580 -7.445 15.141 1.00 96.31 97 TRP A C 1
ATOM 723 O O . TRP A 1 97 ? -1.358 -6.869 15.896 1.00 96.31 97 TRP A O 1
ATOM 733 N N . GLY A 1 98 ? -0.984 -8.417 14.319 1.00 95.94 98 GLY A N 1
ATOM 734 C CA . GLY A 1 98 ? -2.359 -8.909 14.249 1.00 95.94 98 GLY A CA 1
ATOM 735 C C . GLY A 1 98 ? -3.285 -8.080 13.358 1.00 95.94 98 GLY A C 1
ATOM 736 O O . GLY A 1 98 ? -4.495 -8.283 13.404 1.00 95.94 98 GLY A O 1
ATOM 737 N N . VAL A 1 99 ? -2.750 -7.160 12.548 1.00 97.00 99 VAL A N 1
ATOM 738 C CA . VAL A 1 99 ? -3.554 -6.385 11.593 1.00 97.00 99 VAL A CA 1
ATOM 739 C C . VAL A 1 99 ? -3.700 -7.166 10.290 1.00 97.00 99 VAL A C 1
ATOM 741 O O . VAL A 1 99 ? -2.710 -7.578 9.684 1.00 97.00 99 VAL A O 1
ATOM 744 N N . ASN A 1 100 ? -4.941 -7.344 9.838 1.00 98.00 100 ASN A N 1
ATOM 745 C CA . ASN A 1 100 ? -5.233 -7.949 8.540 1.00 98.00 100 ASN A CA 1
ATOM 746 C C . ASN A 1 100 ? -4.843 -6.994 7.404 1.00 98.00 100 ASN A C 1
ATOM 748 O O . ASN A 1 100 ? -5.106 -5.793 7.484 1.00 98.00 100 ASN A O 1
ATOM 752 N N . VAL A 1 101 ? -4.242 -7.530 6.340 1.00 98.19 101 VAL A N 1
ATOM 753 C CA . VAL A 1 101 ? -3.752 -6.742 5.202 1.00 98.19 101 VAL A CA 1
ATOM 754 C C . VAL A 1 101 ? -4.106 -7.415 3.889 1.00 98.19 101 VAL A C 1
ATOM 756 O O . VAL A 1 101 ? -3.773 -8.580 3.670 1.00 98.19 101 VAL A O 1
ATOM 759 N N . PHE A 1 102 ? -4.689 -6.647 2.979 1.00 98.38 102 PHE A N 1
ATOM 760 C CA . PHE A 1 102 ? -4.743 -6.991 1.567 1.00 98.38 102 PHE A CA 1
ATOM 761 C C . PHE A 1 102 ? -3.557 -6.337 0.849 1.00 98.38 102 PHE A C 1
ATOM 763 O O . PHE A 1 102 ? -3.488 -5.122 0.669 1.00 98.38 102 PHE A O 1
ATOM 770 N N . TYR A 1 103 ? -2.578 -7.158 0.476 1.00 98.12 103 TYR A N 1
ATOM 771 C CA . TYR A 1 103 ? -1.420 -6.699 -0.284 1.00 98.12 103 TYR A CA 1
ATOM 772 C C . TYR A 1 103 ? -1.806 -6.376 -1.731 1.00 98.12 103 TYR A C 1
ATOM 774 O O . TYR A 1 103 ? -2.472 -7.170 -2.397 1.00 98.12 103 TYR A O 1
ATOM 782 N N . PHE A 1 104 ? -1.322 -5.235 -2.214 1.00 98.06 104 PHE A N 1
ATOM 783 C CA . PHE A 1 104 ? -1.468 -4.764 -3.581 1.00 98.06 104 PHE A CA 1
ATOM 784 C C . PHE A 1 104 ? -0.124 -4.931 -4.321 1.00 98.06 104 PHE A C 1
ATOM 786 O O . PHE A 1 104 ? 0.823 -4.184 -4.076 1.00 98.06 104 PHE A O 1
ATOM 793 N N . GLU A 1 105 ? 0.030 -5.923 -5.195 1.00 98.06 105 GLU A N 1
ATOM 794 C CA . GLU A 1 105 ? -0.985 -6.901 -5.620 1.00 98.06 105 GLU A CA 1
ATOM 795 C C . GLU A 1 105 ? -0.385 -8.253 -6.019 1.00 98.06 105 GLU A C 1
ATOM 797 O O . GLU A 1 105 ? 0.828 -8.442 -6.030 1.00 98.06 105 GLU A O 1
ATOM 802 N N . ALA A 1 106 ? -1.234 -9.230 -6.346 1.00 97.75 106 ALA A N 1
ATOM 803 C CA . ALA A 1 106 ? -0.753 -10.558 -6.712 1.00 97.75 106 ALA A CA 1
ATOM 804 C C . ALA A 1 106 ? 0.064 -10.546 -8.016 1.00 97.75 106 ALA A C 1
ATOM 806 O O . ALA A 1 106 ? 1.186 -11.040 -8.040 1.00 97.75 106 ALA A O 1
ATOM 807 N N . PHE A 1 107 ? -0.465 -9.982 -9.100 1.00 98.62 107 PHE A N 1
ATOM 808 C CA . PHE A 1 107 ? 0.159 -10.040 -10.423 1.00 98.62 107 PHE A CA 1
ATOM 809 C C . PHE A 1 107 ? 0.315 -8.647 -10.998 1.00 98.62 107 PHE A C 1
ATOM 811 O O . PHE A 1 107 ? -0.556 -7.812 -10.802 1.00 98.62 107 PHE A O 1
ATOM 818 N N . ASP A 1 108 ? 1.377 -8.430 -11.769 1.00 98.56 108 ASP A N 1
ATOM 819 C CA . ASP A 1 108 ? 1.432 -7.261 -12.638 1.00 98.56 108 ASP A CA 1
ATOM 820 C C . ASP A 1 108 ? 0.220 -7.218 -13.558 1.00 98.56 108 ASP A C 1
ATOM 822 O O . ASP A 1 108 ? -0.170 -8.230 -14.154 1.00 98.56 108 ASP A O 1
ATOM 826 N N . GLU A 1 109 ? -0.321 -6.016 -13.714 1.00 98.12 109 GLU A N 1
ATOM 827 C CA . GLU A 1 109 ? -1.490 -5.737 -14.531 1.00 98.12 109 GLU A CA 1
ATOM 828 C C . GLU A 1 109 ? -1.113 -4.782 -15.679 1.00 98.12 109 GLU A C 1
ATOM 830 O O . GLU A 1 109 ? -1.301 -3.570 -15.567 1.00 98.12 109 GLU A O 1
ATOM 835 N N . PRO A 1 110 ? -0.610 -5.292 -16.829 1.00 96.50 110 PRO A N 1
ATOM 836 C CA . PRO A 1 110 ? -0.129 -4.462 -17.944 1.00 96.50 110 PRO A CA 1
ATOM 837 C C . PRO A 1 110 ? -1.196 -3.576 -18.596 1.00 96.50 110 PRO A C 1
ATOM 839 O O . PRO A 1 110 ? -0.884 -2.747 -19.447 1.00 96.50 110 PRO A O 1
ATOM 842 N N . TRP A 1 111 ? -2.465 -3.809 -18.263 1.00 95.12 111 TRP A N 1
ATOM 843 C CA . TRP A 1 111 ? -3.605 -3.070 -18.786 1.00 95.12 111 TRP A CA 1
ATOM 844 C C . TRP A 1 111 ? -3.918 -1.806 -17.975 1.00 95.12 111 TRP A C 1
ATOM 846 O O . TRP A 1 111 ? -4.711 -0.988 -18.450 1.00 95.12 111 TRP A O 1
ATOM 856 N N . LYS A 1 112 ? -3.333 -1.635 -16.778 1.00 93.50 112 LYS A N 1
ATOM 857 C CA . LYS A 1 112 ? -3.611 -0.477 -15.925 1.00 93.50 112 LYS A CA 1
ATOM 858 C C . LYS A 1 112 ? -3.217 0.831 -16.616 1.00 93.50 112 LYS A C 1
ATOM 860 O O . LYS A 1 112 ? -2.170 0.898 -17.271 1.00 93.50 112 LYS A O 1
ATOM 865 N N . PRO A 1 113 ? -4.056 1.877 -16.508 1.00 91.88 113 PRO A N 1
ATOM 866 C CA . PRO A 1 113 ? -3.688 3.191 -16.999 1.00 91.88 113 PRO A CA 1
ATOM 867 C C . PRO A 1 113 ? -2.513 3.741 -16.187 1.00 91.88 113 PRO A C 1
ATOM 869 O O . PRO A 1 113 ? -2.192 3.266 -15.103 1.00 91.88 113 PRO A O 1
ATOM 872 N N . LYS A 1 114 ? -1.875 4.787 -16.708 1.00 90.44 114 LYS A N 1
ATOM 873 C CA . LYS A 1 114 ? -0.954 5.572 -15.887 1.00 90.44 114 LYS A CA 1
ATOM 874 C C . LYS A 1 114 ? -1.760 6.418 -14.909 1.00 90.44 114 LYS A C 1
ATOM 876 O O . LYS A 1 114 ? -2.775 6.990 -15.312 1.00 90.44 114 LYS A O 1
ATOM 881 N N . SER A 1 115 ? -1.265 6.550 -13.686 1.00 88.19 115 SER A N 1
ATOM 882 C CA . SER A 1 115 ? -1.867 7.419 -12.676 1.00 88.19 115 SER A CA 1
ATOM 883 C C . SER A 1 115 ? -1.186 8.775 -12.640 1.00 88.19 115 SER A C 1
ATOM 885 O O . SER A 1 115 ? 0.030 8.876 -12.797 1.00 88.19 115 SER A O 1
ATOM 887 N N . GLU A 1 116 ? -1.984 9.817 -12.435 1.00 89.31 116 GLU A N 1
ATOM 888 C CA . GLU A 1 116 ? -1.519 11.186 -12.230 1.00 89.31 116 GLU A CA 1
ATOM 889 C C . GLU A 1 116 ? -1.669 11.530 -10.747 1.00 89.31 116 GLU A C 1
ATOM 891 O O . GLU A 1 116 ? -2.773 11.502 -10.200 1.00 89.31 116 GLU A O 1
ATOM 896 N N . GLY A 1 117 ? -0.552 11.803 -10.075 1.00 83.31 117 GLY A N 1
ATOM 897 C CA . GLY A 1 117 ? -0.575 12.215 -8.679 1.00 83.31 117 GLY A CA 1
ATOM 898 C C . GLY A 1 117 ? -1.044 13.657 -8.505 1.00 83.31 117 GLY A C 1
ATOM 899 O O . GLY A 1 117 ? -1.213 14.411 -9.462 1.00 83.31 117 GLY A O 1
ATOM 900 N N . GLN A 1 118 ? -1.230 14.075 -7.253 1.00 83.19 118 GLN A N 1
ATOM 901 C CA . GLN A 1 118 ? -1.751 15.413 -6.938 1.00 83.19 118 GLN A CA 1
ATOM 902 C C . GLN A 1 118 ? -0.838 16.557 -7.404 1.00 83.19 118 GLN A C 1
ATOM 904 O O . GLN A 1 118 ? -1.301 17.681 -7.582 1.00 83.19 118 GLN A O 1
ATOM 909 N N . ASP A 1 119 ? 0.451 16.278 -7.598 1.00 86.62 119 ASP A N 1
ATOM 910 C CA . ASP A 1 119 ? 1.430 17.219 -8.143 1.00 86.62 119 ASP A CA 1
ATOM 911 C C . ASP A 1 119 ? 1.480 17.233 -9.685 1.00 86.62 119 ASP A C 1
ATOM 913 O O . ASP A 1 119 ? 2.320 17.923 -10.266 1.00 86.62 119 ASP A O 1
ATOM 917 N N . GLY A 1 120 ? 0.590 16.485 -10.349 1.00 88.44 120 GLY A N 1
ATOM 918 C CA . GLY A 1 120 ? 0.528 16.336 -11.803 1.00 88.44 120 GLY A CA 1
ATOM 919 C C . GLY A 1 120 ? 1.574 15.378 -12.380 1.00 88.44 120 GLY A C 1
ATOM 920 O O . GLY A 1 120 ? 1.692 15.253 -13.601 1.00 88.44 120 GLY A O 1
ATOM 921 N N . SER A 1 121 ? 2.381 14.714 -11.544 1.00 88.38 121 SER A N 1
ATOM 922 C CA . SER A 1 121 ? 3.343 13.729 -12.034 1.00 88.38 121 SER A CA 1
ATOM 923 C C . SER A 1 121 ? 2.646 12.429 -12.434 1.00 88.38 121 SER A C 1
ATOM 925 O O . SER A 1 121 ? 1.745 11.941 -11.755 1.00 88.38 121 SER A O 1
ATOM 927 N N . ILE A 1 122 ? 3.073 11.867 -13.565 1.00 88.00 122 ILE A N 1
ATOM 928 C CA . ILE A 1 122 ? 2.524 10.626 -14.110 1.00 88.00 122 ILE A CA 1
ATOM 929 C C . ILE A 1 122 ? 3.416 9.464 -13.679 1.00 88.00 122 ILE A C 1
ATOM 931 O O . ILE A 1 122 ? 4.613 9.460 -13.978 1.00 88.00 122 ILE A O 1
ATOM 935 N N . ALA A 1 123 ? 2.826 8.464 -13.037 1.00 89.31 123 ALA A N 1
ATOM 936 C CA . ALA A 1 123 ? 3.501 7.256 -12.590 1.00 89.31 123 ALA A CA 1
ATOM 937 C C . ALA A 1 123 ? 2.899 5.989 -13.215 1.00 89.31 123 ALA A C 1
ATOM 939 O O . ALA A 1 123 ? 1.764 5.961 -13.695 1.00 89.31 123 ALA A O 1
ATOM 940 N N . ASP A 1 124 ? 3.733 4.955 -13.272 1.00 90.56 124 ASP A N 1
ATOM 941 C CA . ASP A 1 124 ? 3.414 3.667 -13.880 1.00 90.56 124 ASP A CA 1
ATOM 942 C C . ASP A 1 124 ? 2.736 2.754 -12.853 1.00 90.56 124 ASP A C 1
ATOM 944 O O . ASP A 1 124 ? 3.248 2.575 -11.748 1.00 90.56 124 ASP A O 1
ATOM 948 N N . GLU A 1 125 ?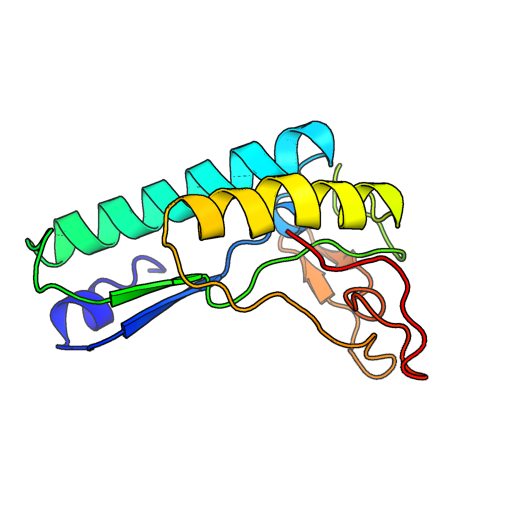 1.597 2.170 -13.221 1.00 92.94 125 GLU A N 1
ATOM 949 C CA . GLU A 1 125 ? 0.828 1.266 -12.362 1.00 92.94 125 GLU A CA 1
ATOM 950 C C . GLU A 1 125 ? 0.918 -0.207 -12.768 1.00 92.94 125 GLU A C 1
ATOM 952 O O . GLU A 1 125 ? 0.232 -1.051 -12.202 1.00 92.94 125 GLU A O 1
ATOM 957 N N . THR A 1 126 ? 1.767 -0.558 -13.730 1.00 97.06 126 THR A N 1
ATOM 958 C CA . THR A 1 126 ? 1.777 -1.914 -14.300 1.00 97.06 126 THR A CA 1
ATOM 959 C C . THR A 1 126 ? 2.677 -2.907 -13.556 1.00 97.06 126 THR A C 1
ATOM 961 O O . THR A 1 126 ? 2.706 -4.082 -13.915 1.00 97.06 126 THR A O 1
ATOM 964 N N . HIS A 1 127 ? 3.386 -2.463 -12.508 1.00 97.62 127 HIS A N 1
ATOM 965 C CA . HIS A 1 127 ? 4.495 -3.202 -11.881 1.00 97.62 127 HIS A CA 1
ATOM 966 C C . HIS A 1 127 ? 4.362 -3.451 -10.363 1.00 97.62 127 HIS A C 1
ATOM 968 O O . HIS A 1 127 ? 5.374 -3.583 -9.659 1.00 97.62 127 HIS A O 1
ATOM 974 N N . TRP A 1 128 ? 3.136 -3.507 -9.839 1.00 98.06 128 TRP A N 1
ATOM 975 C CA . TRP A 1 128 ? 2.850 -3.682 -8.404 1.00 98.06 128 TRP A CA 1
ATOM 976 C C . TRP A 1 128 ? 2.803 -5.142 -7.942 1.00 98.06 128 TRP A C 1
ATOM 978 O O . TRP A 1 128 ? 2.808 -5.407 -6.740 1.00 98.06 128 TRP A O 1
ATOM 988 N N . GLY A 1 129 ? 2.789 -6.089 -8.880 1.00 98.12 129 GLY A N 1
ATOM 989 C CA . GLY A 1 129 ? 2.663 -7.504 -8.583 1.00 98.12 129 GLY A CA 1
ATOM 990 C C . GLY A 1 129 ? 3.873 -8.073 -7.851 1.00 98.12 129 GLY A C 1
ATOM 991 O O . GLY A 1 129 ? 5.019 -7.805 -8.230 1.00 98.12 129 GLY A O 1
ATOM 992 N N . SER A 1 130 ? 3.634 -8.952 -6.876 1.00 98.06 130 SER A N 1
ATOM 993 C CA . SER A 1 130 ? 4.661 -9.877 -6.368 1.00 98.06 130 SER A CA 1
ATOM 994 C C . SER A 1 130 ? 5.006 -10.986 -7.372 1.00 98.06 130 SER A C 1
ATOM 996 O O . SER A 1 130 ? 6.068 -11.613 -7.289 1.00 98.06 130 SER A O 1
ATOM 998 N N . PHE A 1 131 ? 4.141 -11.184 -8.364 1.00 98.62 131 PHE A N 1
ATOM 999 C CA . PHE A 1 131 ? 4.358 -11.997 -9.550 1.00 98.62 131 PHE A CA 1
ATOM 1000 C C . PHE A 1 131 ? 4.334 -11.122 -10.809 1.00 98.62 131 PHE A C 1
ATOM 1002 O O . PHE A 1 131 ? 3.660 -10.095 -10.872 1.00 98.62 131 PHE A O 1
ATOM 1009 N N . ASN A 1 132 ? 5.047 -11.551 -11.847 1.00 98.56 132 ASN A N 1
ATOM 1010 C CA . ASN A 1 132 ? 4.867 -11.013 -13.192 1.00 98.56 132 ASN A CA 1
ATOM 1011 C C . ASN A 1 132 ? 3.469 -11.381 -13.726 1.00 98.56 132 ASN A C 1
ATOM 1013 O O . ASN A 1 132 ? 2.813 -12.297 -13.220 1.00 98.56 132 ASN A O 1
ATOM 1017 N N . ALA A 1 133 ? 3.034 -10.724 -14.803 1.00 98.19 133 ALA A N 1
ATOM 1018 C CA . ALA A 1 133 ? 1.734 -10.982 -15.435 1.00 98.19 133 ALA A CA 1
ATOM 1019 C C . ALA A 1 133 ? 1.573 -12.439 -15.930 1.00 98.19 133 ALA A C 1
ATOM 1021 O O . ALA A 1 133 ? 0.463 -12.964 -16.013 1.00 98.19 133 ALA A O 1
ATOM 1022 N N . ASP A 1 134 ? 2.683 -13.124 -16.224 1.00 98.12 134 ASP A N 1
ATOM 1023 C CA . ASP A 1 134 ? 2.725 -14.542 -16.609 1.00 98.12 134 ASP A CA 1
ATOM 1024 C C . ASP A 1 134 ? 2.710 -15.516 -15.413 1.00 98.12 134 ASP A C 1
ATOM 1026 O O . ASP A 1 134 ? 2.834 -16.729 -15.596 1.00 98.12 134 ASP A O 1
ATOM 1030 N N . ARG A 1 135 ? 2.512 -14.997 -14.193 1.00 97.75 135 ARG A N 1
ATOM 1031 C CA . ARG A 1 135 ? 2.480 -15.729 -12.917 1.00 97.75 135 ARG A CA 1
ATOM 1032 C C . ARG A 1 135 ? 3.827 -16.292 -12.468 1.00 97.75 135 ARG A C 1
ATOM 1034 O O . ARG A 1 135 ? 3.863 -17.113 -11.550 1.00 97.75 135 ARG A O 1
ATOM 1041 N N . THR A 1 136 ? 4.938 -15.860 -13.060 1.00 98.38 136 THR A N 1
ATOM 1042 C CA . THR A 1 136 ? 6.263 -16.159 -12.506 1.00 98.38 136 THR A CA 1
ATOM 1043 C C . THR A 1 136 ? 6.534 -15.275 -11.278 1.00 98.38 136 THR A C 1
ATOM 1045 O O . THR A 1 136 ? 6.254 -14.075 -11.313 1.00 98.38 136 THR A O 1
ATOM 1048 N N . PRO A 1 137 ? 7.036 -15.831 -10.159 1.00 98.12 137 PRO A N 1
ATOM 1049 C CA . PRO A 1 137 ? 7.272 -15.050 -8.945 1.00 98.12 137 PRO A CA 1
ATOM 1050 C C . PRO A 1 137 ? 8.435 -14.074 -9.136 1.00 98.12 137 PRO A C 1
ATOM 1052 O O . PRO A 1 137 ? 9.496 -14.459 -9.629 1.00 98.12 137 PRO A O 1
ATOM 1055 N N . LYS A 1 138 ? 8.273 -12.827 -8.680 1.00 98.38 138 LYS A N 1
ATOM 1056 C CA . LYS A 1 138 ? 9.369 -11.843 -8.636 1.00 98.38 138 LYS A CA 1
ATOM 1057 C C . LYS A 1 138 ? 10.184 -11.947 -7.352 1.00 98.38 138 LYS A C 1
ATOM 1059 O O . LYS A 1 138 ? 11.393 -11.703 -7.345 1.00 98.38 138 LYS A O 1
ATOM 1064 N N . PHE A 1 139 ? 9.529 -12.300 -6.248 1.00 97.69 139 PHE A N 1
ATOM 1065 C CA . PHE A 1 139 ? 10.164 -12.516 -4.953 1.00 97.69 139 PHE A CA 1
ATOM 1066 C C . PHE A 1 139 ? 9.361 -13.478 -4.072 1.00 97.69 139 PHE A C 1
ATOM 1068 O O . PHE A 1 139 ? 8.185 -13.730 -4.314 1.00 97.69 139 PHE A O 1
ATOM 1075 N N . ALA A 1 140 ? 10.016 -14.034 -3.050 1.00 95.50 140 ALA A N 1
ATOM 1076 C CA . ALA A 1 140 ? 9.370 -14.911 -2.079 1.00 95.50 140 ALA A CA 1
ATOM 1077 C C . ALA A 1 140 ? 8.522 -14.097 -1.091 1.00 95.50 140 ALA A C 1
ATOM 1079 O O . ALA A 1 140 ? 9.028 -13.169 -0.456 1.00 95.50 140 ALA A O 1
ATOM 1080 N N . MET A 1 141 ? 7.258 -14.484 -0.936 1.00 94.12 141 MET A N 1
ATOM 1081 C CA . MET A 1 141 ? 6.262 -13.806 -0.097 1.00 94.12 141 MET A CA 1
ATOM 1082 C C . MET A 1 141 ? 6.116 -14.433 1.296 1.00 94.12 141 MET A C 1
ATOM 1084 O O . MET A 1 141 ? 5.056 -14.394 1.907 1.00 94.12 141 MET A O 1
ATOM 1088 N N . GLU A 1 142 ? 7.165 -15.053 1.818 1.00 94.50 142 GLU A N 1
ATOM 1089 C CA . GLU A 1 142 ? 7.107 -15.632 3.159 1.00 94.50 142 GLU A CA 1
ATOM 1090 C C . GLU A 1 142 ? 7.195 -14.526 4.216 1.00 94.50 142 GLU A C 1
ATOM 1092 O O . GLU A 1 142 ? 7.895 -13.526 4.021 1.00 94.50 142 GLU A O 1
ATOM 1097 N N . CYS A 1 143 ? 6.516 -14.732 5.335 1.00 92.75 143 CYS A N 1
ATOM 1098 C CA . CYS A 1 143 ? 6.882 -14.186 6.631 1.00 92.75 143 CYS A CA 1
ATOM 1099 C C . CYS A 1 143 ? 7.393 -15.392 7.440 1.00 92.75 143 CYS A C 1
ATOM 1101 O O . CYS A 1 143 ? 8.483 -15.252 8.021 1.00 92.75 143 CYS A O 1
#

Foldseek 3Di:
DPLCLCVLVVDAQADAAEFEVQLVLDELVCRQVRRVVVLVVSVVSSCVSNVDDPPGHQYAHNEYFAFQQWDGDNNYHHHLVSRVSCLVRRVVVVVVVVHHYDYQDAEFDQPDDWDQHPVRDTIDRRGGHCAYNVRHGSDDNDD